Protein AF-A0A967WQP7-F1 (afdb_monomer_lite)

Sequence (86 aa):
AAAVSVRGKILALASKVLETPEEELELVDGHVRVADIPRQSISLGELAVLANPLRGAVEPGTEPGLEATDYFGPQYGATANGSHAL

Structure (mmCIF, N/CA/C/O backbone):
data_AF-A0A967WQP7-F1
#
_entry.id   AF-A0A967WQP7-F1
#
loop_
_atom_site.group_PDB
_atom_site.id
_atom_site.type_symbol
_atom_site.label_atom_id
_atom_site.label_alt_id
_atom_site.label_comp_id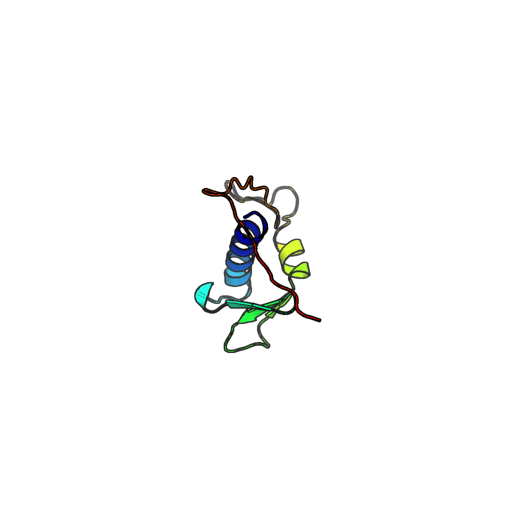
_atom_site.label_asym_id
_atom_site.label_entity_id
_atom_site.label_seq_id
_atom_site.pdbx_PDB_ins_code
_atom_site.Cartn_x
_atom_site.Cartn_y
_atom_site.Cartn_z
_atom_site.occupancy
_atom_site.B_iso_or_equiv
_atom_site.auth_seq_id
_atom_site.auth_comp_id
_atom_site.auth_asym_id
_atom_site.auth_atom_id
_atom_site.pdbx_PDB_model_num
ATOM 1 N N . ALA A 1 1 ? 11.126 1.234 -4.410 1.00 89.25 1 ALA A N 1
ATOM 2 C CA . ALA A 1 1 ? 11.256 1.785 -3.048 1.00 89.25 1 ALA A CA 1
ATOM 3 C C . ALA A 1 1 ? 9.950 2.453 -2.625 1.00 89.25 1 ALA A C 1
ATOM 5 O O . ALA A 1 1 ? 9.238 1.822 -1.861 1.00 89.25 1 ALA A O 1
ATOM 6 N N . ALA A 1 2 ? 9.538 3.568 -3.248 1.00 96.12 2 ALA A N 1
ATOM 7 C CA . ALA A 1 2 ? 8.322 4.314 -2.872 1.00 96.12 2 ALA A CA 1
ATOM 8 C C . ALA A 1 2 ? 7.060 3.452 -2.699 1.00 96.12 2 ALA A C 1
ATOM 10 O O . ALA A 1 2 ? 6.398 3.519 -1.671 1.00 96.12 2 ALA A O 1
ATOM 11 N N . ALA A 1 3 ? 6.759 2.570 -3.658 1.00 96.19 3 ALA A N 1
ATOM 12 C CA . ALA A 1 3 ? 5.602 1.677 -3.557 1.00 96.19 3 ALA A CA 1
ATOM 13 C C . ALA A 1 3 ? 5.667 0.708 -2.356 1.00 96.19 3 ALA A C 1
ATOM 15 O O . ALA A 1 3 ? 4.634 0.359 -1.796 1.00 96.19 3 ALA A O 1
ATOM 16 N N . VAL A 1 4 ? 6.866 0.287 -1.936 1.00 96.44 4 VAL A N 1
ATOM 17 C CA . VAL A 1 4 ? 7.061 -0.565 -0.749 1.00 96.44 4 VAL A CA 1
ATOM 18 C C . VAL A 1 4 ? 6.792 0.236 0.524 1.00 96.44 4 VAL A C 1
ATOM 20 O O . VAL A 1 4 ? 6.107 -0.256 1.417 1.00 96.44 4 VAL A O 1
ATOM 23 N N . SER A 1 5 ? 7.251 1.487 0.575 1.00 96.38 5 SER A N 1
ATOM 24 C CA . SER A 1 5 ? 6.970 2.416 1.674 1.00 96.38 5 SER A CA 1
ATOM 25 C C . SER A 1 5 ? 5.464 2.686 1.805 1.00 96.38 5 SER A C 1
ATOM 27 O O . SER A 1 5 ? 4.906 2.580 2.897 1.00 96.38 5 SER A O 1
ATOM 29 N N . VAL A 1 6 ? 4.768 2.922 0.684 1.00 96.94 6 VAL A N 1
ATOM 30 C CA . VAL A 1 6 ? 3.298 3.053 0.661 1.00 96.94 6 VAL A CA 1
ATOM 31 C C . VAL A 1 6 ? 2.610 1.751 1.085 1.00 96.94 6 VAL A C 1
ATOM 33 O O . VAL A 1 6 ? 1.655 1.796 1.857 1.00 96.94 6 VAL A O 1
ATOM 36 N N . ARG A 1 7 ? 3.108 0.582 0.655 1.00 97.38 7 ARG A N 1
ATOM 37 C CA . ARG A 1 7 ? 2.580 -0.723 1.089 1.00 97.38 7 ARG A CA 1
ATOM 38 C C . ARG A 1 7 ? 2.641 -0.886 2.610 1.00 97.38 7 ARG A C 1
ATOM 40 O O . ARG A 1 7 ? 1.687 -1.399 3.182 1.00 97.38 7 ARG A O 1
ATOM 47 N N . GLY A 1 8 ? 3.713 -0.433 3.260 1.00 96.44 8 GLY A N 1
ATOM 48 C CA . GLY A 1 8 ? 3.808 -0.434 4.725 1.00 96.44 8 GLY A CA 1
ATOM 49 C C . GLY A 1 8 ? 2.698 0.393 5.380 1.00 96.44 8 GLY A C 1
ATOM 50 O O . GLY A 1 8 ? 1.989 -0.104 6.249 1.00 96.44 8 GLY A O 1
ATOM 51 N N . LYS A 1 9 ? 2.465 1.622 4.897 1.00 95.88 9 LYS A N 1
ATOM 52 C CA . LYS A 1 9 ? 1.366 2.480 5.384 1.00 95.88 9 LYS A CA 1
ATOM 53 C C . LYS A 1 9 ? -0.012 1.843 5.174 1.00 95.88 9 LYS A C 1
ATOM 55 O O . LYS A 1 9 ? -0.860 1.906 6.061 1.00 95.88 9 LYS A O 1
ATOM 60 N N . ILE A 1 10 ? -0.220 1.216 4.013 1.00 97.50 10 ILE A N 1
ATOM 61 C CA . ILE A 1 10 ? -1.449 0.487 3.671 1.00 97.50 10 ILE A CA 1
ATOM 62 C C . ILE A 1 10 ? -1.718 -0.626 4.687 1.00 97.50 10 ILE A C 1
ATOM 64 O O . ILE A 1 10 ? -2.819 -0.682 5.227 1.00 97.50 10 ILE A O 1
ATOM 68 N N . LEU A 1 11 ? -0.732 -1.489 4.955 1.00 97.75 11 LEU A N 1
ATOM 69 C CA . LEU A 1 11 ? -0.902 -2.617 5.875 1.00 97.75 11 LEU A CA 1
ATOM 70 C C . LEU A 1 11 ? -1.125 -2.146 7.312 1.00 97.75 11 LEU A C 1
ATOM 72 O O . LEU A 1 11 ? -2.054 -2.624 7.956 1.00 97.75 11 LEU A O 1
ATOM 76 N N . ALA A 1 12 ? -0.375 -1.143 7.772 1.00 96.19 12 ALA A N 1
ATOM 77 C CA . ALA A 1 12 ? -0.545 -0.576 9.107 1.00 96.19 12 ALA A CA 1
ATOM 78 C C . ALA A 1 12 ? -1.935 0.048 9.325 1.00 96.19 12 ALA A C 1
ATOM 80 O O . ALA A 1 12 ? -2.516 -0.070 10.407 1.00 96.19 12 ALA A O 1
ATOM 81 N N . LEU A 1 13 ? -2.495 0.717 8.311 1.00 95.81 13 LEU A N 1
ATOM 82 C CA . LEU A 1 13 ? -3.856 1.254 8.384 1.00 95.81 13 LEU A CA 1
ATOM 83 C C . LEU A 1 13 ? -4.904 0.139 8.296 1.00 95.81 13 LEU A C 1
ATOM 85 O O . LEU A 1 13 ? -5.826 0.101 9.108 1.00 95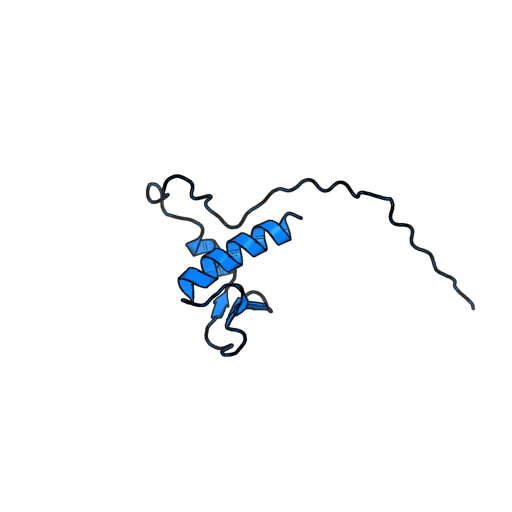.81 13 LEU A O 1
ATOM 89 N N . ALA A 1 14 ? -4.753 -0.781 7.344 1.00 97.38 14 ALA A N 1
ATOM 90 C CA . ALA A 1 14 ? -5.681 -1.889 7.155 1.00 97.38 14 ALA A CA 1
ATOM 91 C C . ALA A 1 14 ? -5.732 -2.816 8.374 1.00 97.38 14 ALA A C 1
ATOM 93 O O . ALA A 1 14 ? -6.814 -3.265 8.733 1.00 97.38 14 ALA A O 1
ATOM 94 N N . SER A 1 15 ? -4.604 -3.037 9.053 1.00 97.94 15 SER A N 1
ATOM 95 C CA . SER A 1 15 ? -4.538 -3.819 10.291 1.00 97.94 15 SER A CA 1
ATOM 96 C C . SER A 1 15 ? -5.442 -3.245 11.378 1.00 97.94 15 SER A C 1
ATOM 98 O O . SER A 1 15 ? -6.191 -3.983 12.015 1.00 97.94 15 SER A O 1
ATOM 100 N N . LYS A 1 16 ? -5.458 -1.917 11.527 1.00 95.94 16 LYS A N 1
ATOM 101 C CA . LYS A 1 16 ? -6.352 -1.234 12.472 1.00 95.94 16 LYS A CA 1
ATOM 102 C C . LYS A 1 16 ? -7.817 -1.338 12.054 1.00 95.94 16 LYS A C 1
ATOM 104 O O . LYS A 1 16 ? -8.676 -1.493 12.909 1.00 95.94 16 LYS A O 1
ATOM 109 N N . VAL A 1 17 ? -8.104 -1.236 10.755 1.00 96.50 17 VAL A N 1
ATOM 110 C CA . VAL A 1 17 ? -9.480 -1.233 10.224 1.00 96.50 17 VAL A CA 1
ATOM 111 C C . VAL A 1 17 ? -10.108 -2.627 10.232 1.00 96.50 17 VAL A C 1
ATOM 113 O O . VAL A 1 17 ? -11.291 -2.765 10.525 1.00 96.50 17 VAL A O 1
ATOM 116 N N . LEU A 1 18 ? -9.329 -3.654 9.896 1.00 97.19 18 LEU A N 1
ATOM 117 C CA . LEU A 1 18 ? -9.770 -5.048 9.852 1.00 97.19 18 LEU A CA 1
ATOM 118 C C . LEU A 1 18 ? -9.545 -5.776 11.183 1.00 97.19 18 LEU A C 1
ATOM 120 O O . LEU A 1 18 ? -9.884 -6.952 11.273 1.00 97.19 18 LEU A O 1
ATOM 124 N N . GLU A 1 19 ? -8.964 -5.104 12.182 1.00 97.00 19 GLU A N 1
ATOM 125 C CA . GLU A 1 19 ? -8.622 -5.663 13.499 1.00 97.00 19 GLU A CA 1
ATOM 126 C C . GLU A 1 19 ? -7.809 -6.965 13.397 1.00 97.00 19 GLU A C 1
ATOM 128 O O . GLU A 1 19 ? -8.036 -7.930 14.120 1.00 97.00 19 GLU A O 1
ATOM 133 N N . THR A 1 20 ? -6.870 -7.002 12.451 1.00 97.94 20 THR A N 1
ATOM 134 C CA . THR A 1 20 ? -6.095 -8.200 12.094 1.00 97.94 20 THR A CA 1
ATOM 135 C C . THR A 1 20 ? -4.604 -7.850 12.024 1.00 97.94 20 THR A C 1
ATOM 137 O O . THR A 1 20 ? -4.278 -6.772 11.519 1.00 97.94 20 THR A O 1
ATOM 140 N N . PRO A 1 21 ? -3.677 -8.702 12.503 1.00 98.00 21 PRO A N 1
ATOM 141 C CA . PRO A 1 21 ? -2.233 -8.466 12.390 1.00 98.00 21 PRO A CA 1
ATOM 142 C C . PRO A 1 21 ? -1.768 -8.243 10.942 1.00 98.00 21 PRO A C 1
ATOM 144 O O . PRO A 1 21 ? -2.247 -8.905 10.027 1.00 98.00 21 PRO A O 1
ATOM 147 N N . GLU A 1 22 ? -0.796 -7.349 10.719 1.00 97.88 22 GLU A N 1
ATOM 148 C CA . GLU A 1 22 ? -0.282 -7.040 9.366 1.00 97.88 22 GLU A CA 1
ATOM 149 C C . GLU A 1 22 ? 0.256 -8.271 8.616 1.00 97.88 22 GLU A C 1
ATOM 151 O O . GLU A 1 22 ? 0.185 -8.332 7.391 1.00 97.88 22 GLU A O 1
ATOM 156 N N . GLU A 1 23 ? 0.789 -9.248 9.348 1.00 97.62 23 GLU A N 1
ATOM 157 C CA . GLU A 1 23 ? 1.338 -10.504 8.825 1.00 97.62 23 GLU A CA 1
ATOM 158 C C . GLU A 1 23 ? 0.274 -11.495 8.330 1.00 97.62 23 GLU A C 1
ATOM 160 O O . GLU A 1 23 ? 0.584 -12.366 7.519 1.00 97.62 23 GLU A O 1
ATOM 165 N N . GLU A 1 24 ? -0.978 -11.322 8.756 1.00 98.00 24 GLU A N 1
ATOM 166 C CA . GLU A 1 24 ? -2.136 -12.105 8.306 1.00 98.00 24 GLU A CA 1
ATOM 167 C C . GLU A 1 24 ? -2.893 -11.417 7.154 1.00 98.00 24 GLU A C 1
ATOM 169 O O . GLU A 1 24 ? -3.873 -11.950 6.621 1.00 98.00 24 GLU A O 1
ATOM 174 N N . LEU A 1 25 ? -2.446 -10.223 6.751 1.00 98.25 25 LEU A N 1
ATOM 175 C CA . LEU A 1 25 ? -3.035 -9.458 5.662 1.00 98.25 25 LEU A CA 1
ATOM 176 C C . LEU A 1 25 ? -2.292 -9.686 4.348 1.00 98.25 25 LEU A C 1
ATOM 178 O O . LEU A 1 25 ? -1.064 -9.624 4.263 1.00 98.25 25 LEU A O 1
ATOM 182 N N . GLU A 1 26 ? -3.060 -9.825 3.275 1.00 97.81 26 GLU A N 1
ATOM 183 C CA . GLU A 1 26 ? -2.537 -9.837 1.916 1.00 97.81 26 GLU A CA 1
ATOM 184 C C . GLU A 1 26 ? -3.107 -8.691 1.080 1.00 97.81 26 GLU A C 1
ATOM 186 O O . GLU A 1 26 ? -4.243 -8.253 1.264 1.00 97.81 26 GLU A O 1
ATOM 191 N N . LEU A 1 27 ? -2.288 -8.198 0.148 1.00 97.81 27 LEU A N 1
ATOM 192 C CA . LEU A 1 27 ? -2.659 -7.165 -0.813 1.00 97.81 27 LEU A CA 1
ATOM 193 C C . LEU A 1 27 ? -2.792 -7.809 -2.194 1.00 97.81 27 LEU A C 1
ATOM 195 O O . LEU A 1 27 ? -1.787 -8.206 -2.784 1.00 97.81 27 LEU A O 1
ATOM 199 N N . VAL A 1 28 ? -4.016 -7.893 -2.708 1.00 97.44 28 VAL A N 1
ATOM 200 C CA . VAL A 1 28 ? -4.337 -8.583 -3.963 1.00 97.44 28 VAL A CA 1
ATOM 201 C C . VAL A 1 28 ? -5.533 -7.922 -4.644 1.00 97.44 28 VAL A C 1
ATOM 203 O O . VAL A 1 28 ? -6.449 -7.447 -3.979 1.00 97.44 28 VAL A O 1
ATOM 206 N N . ASP A 1 29 ? -5.501 -7.831 -5.975 1.00 95.69 29 ASP A N 1
ATOM 207 C CA . ASP A 1 29 ? -6.591 -7.280 -6.798 1.00 95.69 29 ASP A CA 1
ATOM 208 C C . ASP A 1 29 ? -7.116 -5.907 -6.327 1.00 95.69 29 ASP A C 1
ATOM 210 O O . ASP A 1 29 ? -8.315 -5.631 -6.330 1.00 95.69 29 ASP A O 1
ATOM 214 N N . GLY A 1 30 ? -6.211 -5.032 -5.876 1.00 97.12 30 GLY A N 1
ATOM 215 C CA . GLY A 1 30 ? -6.555 -3.687 -5.396 1.00 97.12 30 GLY A CA 1
ATOM 216 C C . GLY A 1 30 ? -7.228 -3.642 -4.017 1.00 97.12 30 GLY A C 1
ATOM 217 O O . GLY A 1 30 ? -7.778 -2.601 -3.652 1.00 97.12 30 GLY A O 1
ATOM 218 N N . HIS A 1 31 ? -7.175 -4.736 -3.255 1.00 98.31 31 HIS A N 1
ATOM 219 C CA . HIS A 1 3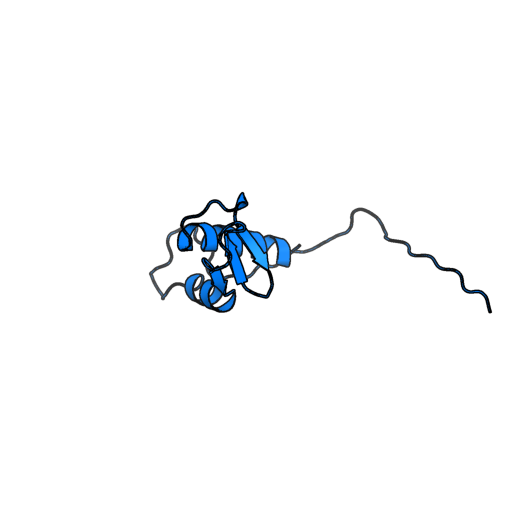1 ? -7.749 -4.861 -1.916 1.00 98.31 31 HIS A CA 1
ATOM 220 C C . HIS A 1 31 ? -6.714 -5.357 -0.914 1.00 98.31 31 HIS A C 1
ATOM 222 O O . HIS A 1 31 ? -5.848 -6.164 -1.253 1.00 98.31 31 HIS A O 1
ATOM 228 N N . VAL A 1 32 ? -6.849 -4.914 0.333 1.00 98.38 32 VAL A N 1
ATOM 229 C CA . VAL A 1 32 ? -6.239 -5.590 1.480 1.00 98.38 32 VAL A CA 1
ATOM 230 C C . VAL A 1 32 ? -7.288 -6.507 2.090 1.00 98.38 32 VAL A C 1
ATOM 232 O O . VAL A 1 32 ? -8.412 -6.062 2.332 1.00 98.38 32 VAL A O 1
ATOM 235 N N . ARG A 1 33 ? -6.947 -7.771 2.331 1.00 98.12 33 ARG A N 1
ATOM 236 C CA . ARG A 1 33 ? -7.857 -8.750 2.938 1.00 98.12 33 ARG A CA 1
ATOM 237 C C . ARG A 1 33 ? -7.135 -9.660 3.921 1.00 98.12 33 ARG A C 1
ATOM 239 O O . ARG A 1 33 ? -5.924 -9.837 3.814 1.00 98.12 33 ARG A O 1
ATOM 246 N N . VAL A 1 34 ? -7.890 -10.240 4.848 1.00 98.12 34 VAL A N 1
ATOM 247 C CA . VAL A 1 34 ? -7.395 -11.310 5.725 1.00 98.12 34 VAL A CA 1
ATOM 248 C C . VAL A 1 34 ? -7.166 -12.557 4.874 1.00 98.12 34 VAL A C 1
ATOM 250 O O . VAL A 1 34 ? -8.088 -12.991 4.179 1.00 98.12 34 VAL A O 1
ATOM 253 N N . ALA A 1 35 ? -5.956 -13.119 4.907 1.00 96.81 35 ALA A N 1
ATOM 254 C CA . ALA A 1 35 ? -5.560 -14.217 4.021 1.00 96.81 35 ALA A CA 1
ATOM 255 C C . ALA A 1 35 ? -6.497 -15.436 4.139 1.00 96.81 35 ALA A C 1
ATOM 257 O O . ALA A 1 35 ? -6.943 -15.984 3.130 1.00 96.81 35 ALA A O 1
ATOM 258 N N . ASP A 1 36 ? -6.879 -15.793 5.368 1.00 96.50 36 ASP A N 1
ATOM 259 C CA . ASP A 1 36 ? -7.762 -16.933 5.646 1.00 96.50 36 ASP A CA 1
ATOM 260 C C . ASP A 1 36 ? -9.256 -16.612 5.472 1.00 96.50 36 ASP A C 1
ATOM 262 O O . ASP A 1 36 ? -10.089 -17.516 5.361 1.00 96.50 36 ASP A O 1
ATOM 266 N N . ILE A 1 37 ? -9.622 -15.325 5.426 1.00 96.19 37 ILE A N 1
ATOM 267 C CA . ILE A 1 37 ? -11.014 -14.865 5.329 1.00 96.19 37 ILE A CA 1
ATOM 268 C C . ILE A 1 37 ? -11.125 -13.786 4.237 1.00 96.19 37 ILE A C 1
ATOM 270 O O . ILE A 1 37 ? -11.339 -12.612 4.542 1.00 96.19 37 ILE A O 1
ATOM 274 N N . PRO A 1 38 ? -11.078 -14.149 2.937 1.00 91.75 38 PRO A N 1
ATOM 275 C CA . PRO A 1 38 ? -11.027 -13.173 1.842 1.00 91.75 38 PRO A CA 1
ATOM 276 C C . PRO A 1 38 ? -12.207 -12.195 1.772 1.00 91.75 38 PRO A C 1
ATOM 278 O O . PRO A 1 38 ? -12.108 -11.153 1.132 1.00 91.75 38 PRO A O 1
ATOM 281 N N . ARG A 1 39 ? -13.339 -12.535 2.406 1.00 95.50 39 ARG A N 1
ATOM 282 C CA . ARG A 1 39 ? -14.523 -11.668 2.509 1.00 95.50 39 ARG A CA 1
ATOM 283 C C . ARG A 1 39 ? -14.304 -10.485 3.461 1.00 95.50 39 ARG A C 1
ATOM 285 O O . ARG A 1 39 ? -15.013 -9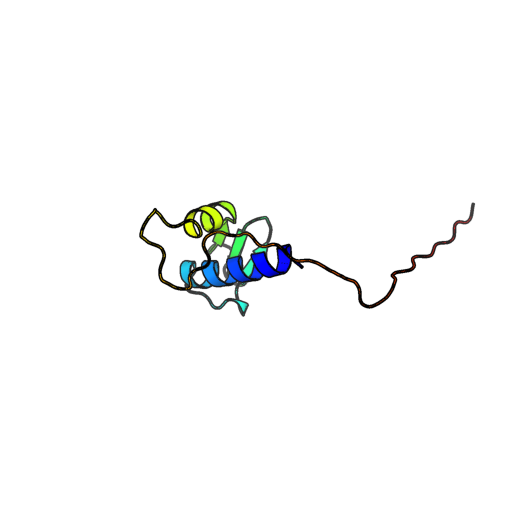.488 3.351 1.00 95.50 39 ARG A O 1
ATOM 292 N N . GLN A 1 40 ? -13.366 -10.600 4.398 1.00 97.31 40 GLN A N 1
ATOM 293 C CA . GLN A 1 40 ? -12.945 -9.513 5.271 1.00 97.31 40 GLN A CA 1
ATOM 294 C C . GLN A 1 40 ? -11.860 -8.719 4.545 1.00 97.31 40 GLN A C 1
ATOM 296 O O . GLN A 1 40 ? -10.673 -9.035 4.605 1.00 97.31 40 GLN A O 1
ATOM 301 N N . SER A 1 41 ? -12.304 -7.717 3.792 1.00 97.94 41 SER A N 1
ATOM 302 C CA . SER A 1 41 ? -11.462 -6.943 2.887 1.00 97.94 41 SER A CA 1
ATOM 303 C C . SER A 1 41 ? -11.838 -5.471 2.886 1.00 97.94 41 SER A C 1
ATOM 305 O O . SER A 1 41 ? -12.998 -5.128 3.110 1.00 97.94 41 SER A O 1
ATOM 307 N N . ILE A 1 42 ? -10.884 -4.623 2.524 1.00 98.38 42 ILE A N 1
ATOM 308 C CA . ILE A 1 42 ? -11.089 -3.203 2.249 1.00 98.38 42 ILE A CA 1
ATOM 309 C C . ILE A 1 42 ? -10.335 -2.819 0.973 1.00 98.38 42 ILE A C 1
ATOM 311 O O . ILE A 1 42 ? -9.220 -3.293 0.727 1.00 98.38 42 ILE A O 1
ATOM 315 N N . SER A 1 43 ? -10.941 -1.985 0.130 1.00 98.38 43 SER A N 1
ATOM 316 C CA . SER A 1 43 ? -10.292 -1.543 -1.104 1.00 98.38 43 SER A CA 1
ATOM 317 C C . SER A 1 43 ? -9.191 -0.514 -0.826 1.00 98.38 43 SER A C 1
ATOM 319 O O . SER A 1 43 ? -9.244 0.255 0.138 1.00 98.38 43 SER A O 1
ATOM 321 N N . LEU A 1 44 ? -8.201 -0.434 -1.719 1.00 97.88 44 LEU A N 1
ATOM 322 C CA . LEU A 1 44 ? -7.185 0.622 -1.654 1.00 97.88 44 LEU A CA 1
ATOM 323 C C . LEU A 1 44 ? -7.792 2.031 -1.750 1.00 97.88 44 LEU A C 1
ATOM 325 O O . LEU A 1 44 ? -7.255 2.966 -1.161 1.00 97.88 44 LEU A O 1
ATOM 329 N N . GLY A 1 45 ? -8.911 2.184 -2.466 1.00 97.19 45 GLY A N 1
ATOM 330 C CA . GLY A 1 45 ? -9.623 3.458 -2.576 1.00 97.19 45 GLY A CA 1
ATOM 331 C C . GLY A 1 45 ? -10.224 3.905 -1.244 1.00 97.19 45 GLY A C 1
ATOM 332 O O . GLY A 1 45 ? -10.049 5.054 -0.846 1.00 97.19 45 GLY A O 1
ATOM 333 N N . GLU A 1 46 ? -10.870 2.992 -0.518 1.00 97.44 46 GLU A N 1
ATOM 334 C CA . GLU A 1 46 ? -11.409 3.276 0.817 1.00 97.44 46 GLU A CA 1
ATOM 335 C C . GLU A 1 46 ? -10.292 3.568 1.821 1.00 97.44 46 GLU A C 1
ATOM 337 O O . GLU A 1 46 ? -10.378 4.548 2.561 1.00 97.44 46 GLU A O 1
ATOM 342 N N . LEU A 1 47 ? -9.203 2.791 1.797 1.00 96.62 47 LEU A N 1
ATOM 343 C CA . LEU A 1 47 ? -8.029 3.066 2.631 1.00 96.62 47 LEU A CA 1
ATOM 344 C C . LEU A 1 47 ? -7.420 4.440 2.336 1.00 96.62 47 LEU A C 1
ATOM 346 O O . LEU A 1 47 ? -7.045 5.145 3.268 1.00 96.62 47 LEU A O 1
ATOM 350 N N . ALA A 1 48 ? -7.351 4.853 1.069 1.00 95.31 48 ALA A N 1
ATOM 351 C CA . ALA A 1 48 ? -6.858 6.178 0.703 1.00 95.31 48 ALA A CA 1
ATOM 352 C C . ALA A 1 48 ? -7.750 7.299 1.253 1.00 95.31 48 ALA A C 1
ATOM 354 O O . ALA A 1 48 ? -7.236 8.329 1.687 1.00 95.31 48 ALA A O 1
ATOM 355 N N . VAL A 1 49 ? -9.072 7.106 1.279 1.00 94.12 49 VAL A N 1
ATOM 356 C CA . VAL A 1 49 ? -9.997 8.062 1.907 1.00 94.12 49 VAL A CA 1
ATOM 357 C C . VAL A 1 49 ? -9.778 8.109 3.420 1.00 94.12 49 VAL A C 1
ATOM 359 O O . VAL A 1 49 ? -9.636 9.196 3.974 1.00 94.12 49 VAL A O 1
ATOM 362 N N . LEU A 1 50 ? -9.680 6.953 4.082 1.00 92.81 50 LEU A N 1
ATOM 363 C CA . LEU A 1 50 ? -9.454 6.865 5.531 1.00 92.81 50 LEU A CA 1
ATOM 364 C C . LEU A 1 50 ? -8.102 7.446 5.961 1.00 92.81 50 LEU A C 1
ATOM 366 O O . LEU A 1 50 ? -7.996 8.037 7.034 1.00 92.81 50 LEU A O 1
ATOM 370 N N . ALA A 1 51 ? -7.077 7.315 5.120 1.00 92.12 51 ALA A N 1
ATOM 371 C CA . ALA A 1 51 ? -5.754 7.877 5.370 1.00 92.12 51 ALA A CA 1
ATOM 372 C C . ALA A 1 51 ? -5.719 9.413 5.290 1.00 92.12 51 ALA A C 1
ATOM 374 O O . ALA A 1 51 ? -4.721 10.010 5.689 1.00 92.12 51 ALA A O 1
ATOM 375 N N . ASN A 1 52 ? -6.774 10.057 4.779 1.00 90.00 52 ASN A N 1
ATOM 376 C CA . ASN A 1 52 ? -6.874 11.506 4.634 1.00 90.00 52 ASN A CA 1
ATOM 377 C C . ASN A 1 52 ? -7.821 12.101 5.697 1.00 90.00 52 ASN A C 1
ATOM 379 O O . ASN A 1 52 ? -9.010 12.297 5.435 1.00 90.00 52 ASN A O 1
ATOM 383 N N . PRO A 1 53 ? -7.318 12.404 6.907 1.00 77.31 53 PRO A N 1
ATOM 384 C CA . PRO A 1 53 ? -8.109 12.994 7.978 1.00 77.31 53 PRO A CA 1
ATOM 385 C C . PRO A 1 53 ? -8.659 14.374 7.606 1.00 77.31 53 PRO A C 1
ATOM 387 O O . PRO A 1 53 ? -8.049 15.158 6.874 1.00 77.31 53 PRO A O 1
ATOM 390 N N . LEU A 1 54 ? -9.815 14.700 8.187 1.00 80.81 54 LEU A N 1
ATOM 391 C CA . LEU A 1 54 ? -10.383 16.042 8.114 1.00 80.81 54 LEU A CA 1
ATOM 392 C C . LEU A 1 54 ? -9.441 17.058 8.779 1.00 80.81 54 LEU A C 1
ATOM 394 O O . LEU A 1 54 ? -8.686 16.737 9.702 1.00 80.81 54 LEU A O 1
ATOM 398 N N . ARG A 1 55 ? -9.504 18.316 8.326 1.00 75.25 55 ARG A N 1
ATOM 399 C CA . ARG A 1 55 ? -8.708 19.407 8.910 1.00 75.25 55 ARG A CA 1
ATOM 400 C C . ARG A 1 55 ? -8.886 19.442 10.431 1.00 75.25 55 ARG A C 1
ATOM 402 O O . ARG A 1 55 ? -10.008 19.526 10.916 1.00 75.25 55 ARG A O 1
ATOM 409 N N . GLY A 1 56 ? -7.769 19.428 11.158 1.00 75.69 56 GLY A N 1
ATOM 410 C CA . GLY A 1 56 ? -7.744 19.509 12.622 1.00 75.69 56 GLY A CA 1
ATOM 411 C C . GLY A 1 56 ? -7.851 18.172 13.364 1.00 75.69 56 GLY A C 1
ATOM 412 O O . GLY A 1 56 ? -7.732 18.182 14.580 1.00 75.69 56 GLY A O 1
ATOM 413 N N . ALA A 1 57 ? -8.024 17.044 12.664 1.00 79.62 57 ALA A N 1
ATOM 414 C CA . ALA A 1 57 ? -8.088 15.701 13.260 1.00 79.62 57 ALA A CA 1
ATOM 415 C C . ALA A 1 57 ? -6.762 14.912 13.160 1.00 79.62 57 ALA A C 1
ATOM 417 O O . ALA A 1 57 ? -6.741 13.703 13.365 1.00 79.62 57 ALA A O 1
ATOM 418 N N . VAL A 1 58 ? -5.662 15.574 12.780 1.00 78.25 58 VAL A N 1
ATOM 419 C CA . VAL A 1 58 ? -4.346 14.936 12.638 1.00 78.25 58 VAL A CA 1
ATOM 420 C C . VAL A 1 58 ? -3.657 14.906 13.996 1.00 78.25 58 VAL A C 1
ATOM 422 O O . VAL A 1 58 ? -3.276 15.955 14.515 1.00 78.25 58 VAL A O 1
ATOM 425 N N . GLU A 1 59 ? -3.463 13.711 14.546 1.00 79.31 59 GLU A N 1
ATOM 426 C CA . GLU A 1 59 ? -2.670 13.529 15.763 1.00 79.31 59 GLU A CA 1
ATOM 427 C C . GLU A 1 59 ? -1.182 13.825 15.498 1.00 79.31 59 GLU A C 1
ATOM 429 O O . GLU A 1 59 ? -0.672 13.480 14.421 1.00 79.31 59 GLU A O 1
ATOM 434 N N . PRO A 1 60 ? -0.447 14.422 16.457 1.00 80.56 60 PRO A N 1
ATOM 435 C CA . PRO A 1 60 ? 0.981 14.687 16.312 1.00 80.56 60 PRO A CA 1
ATOM 436 C C . PRO A 1 60 ? 1.771 13.431 15.925 1.00 80.56 60 PRO A C 1
ATOM 438 O O . PRO A 1 60 ? 1.637 12.380 16.544 1.00 80.56 60 PRO A O 1
ATOM 441 N N . GLY A 1 61 ? 2.614 13.547 14.897 1.00 79.56 61 GLY A N 1
ATOM 442 C CA . GLY A 1 61 ? 3.412 12.428 14.384 1.00 79.56 61 GLY A CA 1
ATOM 443 C C . GLY A 1 61 ? 2.677 11.514 13.398 1.00 79.56 61 GLY A C 1
ATOM 444 O O . GLY A 1 61 ? 3.301 10.610 12.848 1.00 79.56 61 GLY A O 1
ATOM 445 N N . THR A 1 62 ? 1.394 11.761 13.121 1.00 78.06 62 THR A N 1
ATOM 446 C CA . THR A 1 62 ? 0.703 11.109 12.003 1.00 78.06 62 THR A CA 1
ATOM 447 C C . THR A 1 62 ? 1.222 11.686 10.696 1.00 78.06 62 THR A C 1
ATOM 449 O O . THR A 1 62 ? 1.224 12.903 10.520 1.00 78.06 62 THR A O 1
ATOM 452 N N . GLU A 1 63 ? 1.626 10.819 9.773 1.00 84.88 63 GLU A N 1
ATOM 453 C CA . GLU A 1 63 ? 1.883 11.181 8.382 1.00 84.88 63 GLU A CA 1
ATOM 454 C C . GLU A 1 63 ? 0.605 10.900 7.573 1.00 84.88 63 GLU A C 1
ATOM 456 O O . GLU A 1 63 ? 0.278 9.731 7.350 1.00 84.88 63 GLU A O 1
ATOM 461 N N . PRO A 1 64 ? -0.175 11.930 7.195 1.00 86.12 64 PRO A N 1
ATOM 462 C CA . PRO A 1 64 ? -1.432 11.736 6.486 1.00 86.12 64 PRO A CA 1
ATOM 463 C C . PRO A 1 64 ? -1.216 11.229 5.057 1.00 86.12 64 PRO A C 1
ATOM 465 O O . PRO A 1 64 ? -0.212 11.539 4.417 1.00 86.12 64 PRO A O 1
ATOM 468 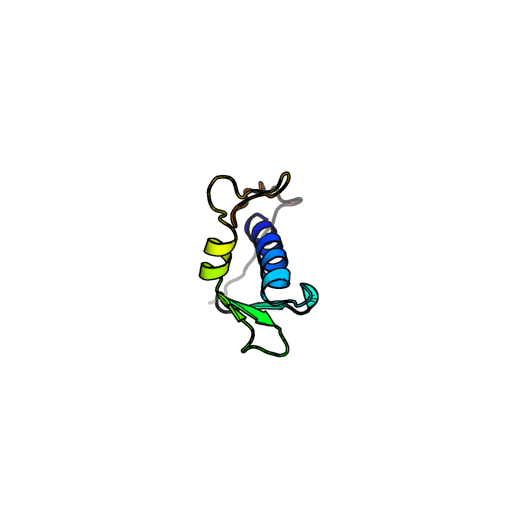N N . GLY A 1 65 ? -2.211 10.518 4.534 1.00 90.75 65 GLY A N 1
ATOM 469 C CA . GLY A 1 65 ? -2.242 10.035 3.158 1.00 90.75 65 GLY A CA 1
ATOM 470 C C . GLY A 1 65 ? -1.479 8.727 2.923 1.00 90.75 65 GLY A C 1
ATOM 471 O O . GLY A 1 65 ? -0.750 8.213 3.772 1.00 90.75 65 GLY A O 1
ATOM 472 N N . LEU A 1 66 ? -1.665 8.170 1.724 1.00 94.44 66 LEU A N 1
ATOM 473 C CA . LEU A 1 66 ? -0.979 6.966 1.239 1.00 94.44 66 LEU A CA 1
ATOM 474 C C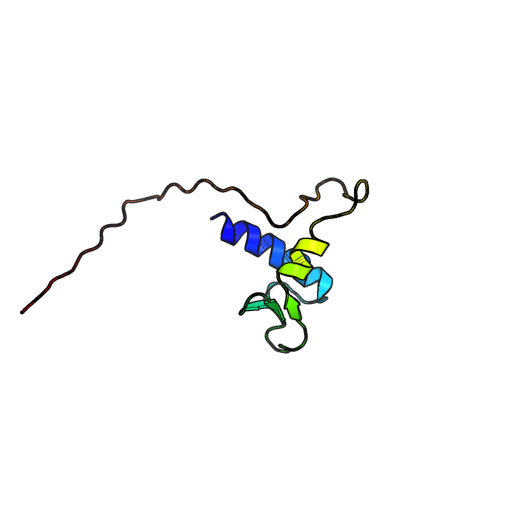 . LEU A 1 66 ? 0.003 7.325 0.121 1.00 94.44 66 LEU A C 1
ATOM 476 O O . LEU A 1 66 ? -0.113 6.864 -1.013 1.00 94.44 66 LEU A O 1
ATOM 480 N N . GLU A 1 67 ? 0.971 8.172 0.450 1.00 94.75 67 GLU A N 1
ATOM 481 C CA . GLU A 1 67 ? 2.001 8.641 -0.475 1.00 94.75 67 GLU A CA 1
ATOM 482 C C . GLU A 1 67 ? 3.403 8.446 0.103 1.00 94.75 67 GLU A C 1
ATOM 484 O O . GLU A 1 67 ? 3.592 8.383 1.318 1.00 94.75 67 GLU A O 1
ATOM 489 N N . ALA A 1 68 ? 4.395 8.297 -0.772 1.00 95.06 68 ALA A N 1
ATOM 490 C CA . ALA A 1 68 ? 5.801 8.265 -0.394 1.00 95.06 68 ALA A CA 1
ATOM 491 C C . ALA A 1 68 ? 6.666 8.708 -1.576 1.00 95.06 68 ALA A C 1
ATOM 493 O O . ALA A 1 68 ? 6.326 8.459 -2.735 1.00 95.06 68 ALA A O 1
ATOM 494 N N . THR A 1 69 ? 7.812 9.312 -1.276 1.00 95.44 69 THR A N 1
ATOM 495 C CA . THR A 1 69 ? 8.852 9.630 -2.260 1.00 95.44 69 THR A CA 1
ATOM 496 C C . THR A 1 69 ? 10.160 9.016 -1.793 1.00 95.44 69 THR A C 1
ATOM 498 O O . THR A 1 69 ? 10.636 9.350 -0.716 1.00 95.44 69 THR A O 1
ATOM 501 N N . ASP A 1 70 ? 10.753 8.158 -2.623 1.00 94.56 70 ASP A N 1
ATOM 502 C CA . ASP A 1 70 ? 12.034 7.514 -2.337 1.00 94.56 70 ASP A CA 1
ATOM 503 C C . ASP A 1 70 ? 12.985 7.663 -3.523 1.00 94.56 70 ASP A C 1
ATOM 505 O O . ASP A 1 70 ? 12.598 7.461 -4.677 1.00 94.56 70 ASP A O 1
ATOM 509 N N . TYR A 1 71 ? 14.255 7.928 -3.227 1.00 92.94 71 TYR A N 1
ATOM 510 C CA . TYR A 1 71 ? 15.335 7.948 -4.210 1.00 92.94 71 TYR A CA 1
ATOM 511 C C . TYR A 1 71 ? 16.081 6.616 -4.163 1.00 92.94 71 TYR A C 1
ATOM 513 O O . TYR A 1 71 ? 16.591 6.218 -3.118 1.00 92.94 71 TYR A O 1
ATOM 521 N N . PHE A 1 72 ? 16.143 5.912 -5.293 1.00 92.44 72 PHE A N 1
ATOM 522 C CA . PHE A 1 72 ? 16.824 4.623 -5.389 1.00 92.44 72 PHE A CA 1
ATOM 523 C C . PHE A 1 72 ? 18.127 4.750 -6.180 1.00 92.44 72 PHE A C 1
ATOM 525 O O . PHE A 1 72 ? 18.110 5.104 -7.358 1.00 92.44 72 PHE A O 1
ATOM 532 N N . GLY A 1 73 ? 19.243 4.416 -5.534 1.00 93.00 73 GLY A N 1
ATOM 533 C CA . GLY A 1 73 ? 20.538 4.210 -6.175 1.00 93.00 73 GLY A CA 1
ATOM 534 C C . GLY A 1 73 ? 20.923 2.731 -6.088 1.00 93.00 73 GLY A C 1
ATOM 535 O O . GLY A 1 73 ? 21.026 2.219 -4.972 1.00 93.00 73 GLY A O 1
ATOM 536 N N . PRO A 1 74 ? 21.114 2.015 -7.212 1.00 91.75 74 PRO A N 1
ATOM 537 C CA . PRO A 1 74 ? 21.500 0.612 -7.168 1.00 91.75 74 PRO A CA 1
ATOM 538 C C . PRO A 1 74 ? 22.942 0.463 -6.669 1.00 91.75 74 PRO A C 1
ATOM 540 O O . PRO A 1 74 ? 23.819 1.245 -7.029 1.00 91.75 74 PRO A O 1
ATOM 543 N N . GLN A 1 75 ? 23.200 -0.572 -5.868 1.00 93.81 75 GLN A N 1
ATOM 544 C CA . GLN A 1 75 ? 24.540 -0.847 -5.336 1.00 93.81 75 GLN A CA 1
ATOM 545 C C . GLN A 1 75 ? 25.538 -1.251 -6.438 1.00 93.81 75 GLN A C 1
ATOM 547 O O . GLN A 1 75 ? 26.725 -0.952 -6.338 1.00 93.81 75 GLN A O 1
ATOM 552 N N . TYR A 1 76 ? 25.050 -1.909 -7.494 1.00 95.38 76 TYR A N 1
ATOM 553 C CA . TYR A 1 76 ? 25.828 -2.376 -8.643 1.00 95.38 76 TYR A CA 1
ATOM 554 C C . TYR A 1 76 ? 25.025 -2.209 -9.941 1.00 95.38 76 TYR A C 1
ATOM 556 O O . TYR A 1 76 ? 23.803 -2.065 -9.911 1.00 95.38 76 TYR A O 1
ATOM 564 N N . GLY A 1 77 ? 25.701 -2.257 -11.092 1.00 93.75 77 GLY A N 1
ATOM 565 C CA . GLY A 1 77 ? 25.033 -2.287 -12.396 1.00 93.75 77 GLY A CA 1
ATOM 566 C C . GLY A 1 77 ? 24.301 -3.612 -12.644 1.00 93.75 77 GLY A C 1
ATOM 567 O O . GLY A 1 77 ? 24.756 -4.665 -12.204 1.00 93.75 77 GLY A O 1
ATOM 568 N N . ALA A 1 78 ? 23.184 -3.567 -13.376 1.00 94.62 78 ALA A N 1
ATOM 569 C CA . ALA A 1 78 ? 22.473 -4.753 -13.855 1.00 94.62 78 ALA A CA 1
ATOM 570 C C . ALA A 1 78 ? 22.743 -4.941 -15.357 1.00 94.62 78 ALA A C 1
ATOM 572 O O . ALA A 1 78 ? 22.390 -4.080 -16.162 1.00 94.62 78 ALA A O 1
ATOM 573 N N . THR A 1 79 ? 23.379 -6.051 -15.740 1.00 94.75 79 THR A N 1
ATOM 574 C CA . THR A 1 79 ? 23.713 -6.354 -17.142 1.00 94.75 79 THR A CA 1
ATOM 575 C C . THR A 1 79 ? 22.908 -7.557 -17.622 1.00 94.75 79 THR A C 1
ATOM 577 O O . THR A 1 79 ? 23.059 -8.650 -17.087 1.00 94.75 79 THR A O 1
ATOM 580 N N . ALA A 1 80 ? 22.055 -7.360 -18.630 1.00 95.69 80 ALA A N 1
ATOM 581 C CA . ALA A 1 80 ? 21.288 -8.430 -19.269 1.00 95.69 80 ALA A CA 1
ATOM 582 C C . ALA A 1 80 ? 22.015 -8.967 -20.516 1.00 95.69 80 ALA A C 1
ATOM 584 O O . ALA A 1 80 ? 22.697 -8.210 -21.209 1.00 95.69 80 ALA A O 1
ATOM 585 N N . ASN A 1 81 ? 21.839 -10.254 -20.833 1.00 95.25 81 ASN A N 1
ATOM 586 C CA . ASN A 1 81 ? 22.329 -10.879 -22.064 1.00 95.25 81 ASN A CA 1
ATOM 587 C C . ASN A 1 81 ? 21.259 -11.787 -22.694 1.00 95.25 81 ASN A C 1
ATOM 589 O O . ASN A 1 81 ? 20.353 -12.267 -22.018 1.00 95.25 81 ASN A O 1
ATOM 593 N N . GLY A 1 82 ? 21.385 -12.042 -23.996 1.00 96.56 82 GLY A N 1
ATOM 594 C CA . GLY A 1 82 ? 20.524 -12.957 -24.743 1.00 96.56 82 GLY A CA 1
ATOM 595 C C . GLY A 1 82 ? 21.210 -13.432 -26.023 1.00 96.56 82 GLY A C 1
ATOM 596 O O . GLY A 1 82 ? 22.166 -12.811 -26.488 1.00 96.56 82 GLY A O 1
ATOM 597 N N . SER A 1 83 ? 20.748 -14.548 -26.582 1.00 87.81 83 SER A N 1
ATOM 598 C CA . SER A 1 83 ? 21.246 -15.107 -27.845 1.00 87.81 83 SER A CA 1
ATOM 599 C C . SER A 1 83 ? 20.062 -15.490 -28.726 1.00 87.81 83 SER A C 1
ATOM 601 O O . SER A 1 83 ? 19.031 -15.926 -28.219 1.00 87.81 83 SER A O 1
ATOM 603 N N . HIS A 1 84 ? 20.202 -15.319 -30.037 1.00 79.31 84 HIS A N 1
ATOM 604 C CA . HIS A 1 84 ? 19.175 -15.650 -31.021 1.00 79.31 84 HIS A CA 1
ATOM 605 C C . HIS A 1 84 ? 19.765 -16.604 -32.064 1.00 79.31 84 HIS A C 1
ATOM 607 O O . HIS A 1 84 ? 20.900 -16.401 -32.496 1.00 79.31 84 HIS A O 1
ATOM 613 N N . ALA A 1 85 ? 19.005 -17.625 -32.456 1.00 79.25 85 ALA A N 1
ATOM 614 C CA . ALA A 1 85 ? 19.329 -18.533 -33.554 1.00 79.25 85 ALA A CA 1
ATOM 615 C C . ALA A 1 85 ? 18.131 -18.585 -34.513 1.00 79.25 85 ALA A C 1
ATOM 617 O O . ALA A 1 85 ? 16.989 -18.554 -34.050 1.00 79.25 85 ALA A O 1
ATOM 618 N N . LEU A 1 86 ? 18.423 -18.610 -35.816 1.00 68.44 86 LEU A N 1
ATOM 619 C CA . LEU A 1 86 ? 17.446 -18.675 -36.909 1.00 68.44 86 LEU A CA 1
ATOM 620 C C . LEU A 1 86 ? 17.040 -20.119 -37.209 1.00 68.44 86 LEU A C 1
ATOM 622 O O . LEU A 1 86 ? 17.939 -20.991 -37.160 1.00 68.44 86 LEU A O 1
#

Foldseek 3Di:
DWVVVLVVVLLVQLCVVLVHHSVQWDQPPQWIARVVCRVSIDGVVVSQVVLADDPPPDDPPRDGGSGDDDDDDDPDDDDDDDDDDD

Radius of gyration: 18.15 Å; chains: 1; bounding box: 40×38×53 Å

pLDDT: mean 92.84, std 6.98, range [68.44, 98.38]

Secondary structure (DSSP, 8-state):
-HHHHHHHHHHHHHHHHHTS-GGGEEEETTEEEETTEEEEEEEHHHHHHHTSPPTT---TT---SS--------SS----------